Protein AF-A0A5C4LXC5-F1 (afdb_monomer_lite)

Organism: NCBI:txid2547244

Secondary structure (DSSP, 8-state):
---THHHHHHHHHHHHHHHHHHHHHHHHS---TT--HHHHHHHHHHHHHHHHHHHHHHHHHHT-HHHHHHHHHT-HHHHHHHHHHHHHHHHHHHHHHHHHHHHHHHSPP----------

pLDDT: mean 74.6, std 15.97, range [35.88, 94.81]

Structure (mmCIF, N/CA/C/O backbone):
data_AF-A0A5C4LXC5-F1
#
_entry.id   AF-A0A5C4LXC5-F1
#
loop_
_atom_site.group_PDB
_atom_site.id
_atom_site.type_symbol
_atom_site.label_atom_id
_atom_site.label_alt_id
_atom_site.label_comp_id
_atom_site.label_asym_id
_atom_site.label_entity_id
_atom_site.label_seq_id
_atom_site.pdbx_PDB_ins_code
_atom_site.Cartn_x
_atom_site.Cartn_y
_atom_site.Cartn_z
_atom_site.occupancy
_atom_site.B_iso_or_equiv
_atom_site.auth_seq_id
_atom_site.auth_comp_id
_atom_site.auth_asym_id
_atom_site.auth_atom_id
_atom_site.pdbx_PDB_model_num
ATOM 1 N N . MET A 1 1 ? -3.218 3.873 42.875 1.00 35.88 1 MET A N 1
ATOM 2 C CA . MET A 1 1 ? -3.131 2.542 42.238 1.00 35.88 1 MET A CA 1
ATOM 3 C C . MET A 1 1 ? -3.045 2.750 40.735 1.00 35.88 1 MET A C 1
ATOM 5 O O . MET A 1 1 ? -4.034 3.105 40.114 1.00 35.88 1 MET A O 1
ATOM 9 N N . THR A 1 2 ? -1.842 2.667 40.176 1.00 41.97 2 THR A N 1
ATOM 10 C CA . THR A 1 2 ? -1.552 2.876 38.751 1.00 41.97 2 THR A CA 1
ATOM 11 C C . THR A 1 2 ? -1.634 1.536 38.021 1.00 41.97 2 THR A C 1
ATOM 13 O O . THR A 1 2 ? -0.915 0.600 38.358 1.00 41.97 2 THR A O 1
ATOM 16 N N . HIS A 1 3 ? -2.543 1.422 37.049 1.00 40.62 3 HIS A N 1
ATOM 17 C CA . HIS A 1 3 ? -2.730 0.214 36.241 1.00 40.62 3 HIS A CA 1
ATOM 18 C C . HIS A 1 3 ? -1.500 -0.043 35.339 1.00 40.62 3 HIS A C 1
ATOM 20 O O . HIS A 1 3 ? -1.243 0.763 34.442 1.00 40.62 3 HIS A O 1
ATOM 26 N N . PRO A 1 4 ? -0.769 -1.167 35.491 1.00 43.22 4 PRO A N 1
ATOM 27 C CA . PRO A 1 4 ? 0.431 -1.453 34.695 1.00 43.22 4 PRO A CA 1
ATOM 28 C C . PRO A 1 4 ? 0.138 -1.901 33.248 1.00 43.22 4 PRO A C 1
ATOM 30 O O . PRO A 1 4 ? 1.049 -1.984 32.430 1.00 43.22 4 PRO A O 1
ATOM 33 N N . GLY A 1 5 ? -1.125 -2.171 32.894 1.00 42.28 5 GLY A N 1
ATOM 34 C CA . GLY A 1 5 ? -1.499 -2.721 31.581 1.00 42.28 5 GLY A CA 1
ATOM 35 C C . GLY A 1 5 ? -1.529 -1.716 30.421 1.00 42.28 5 GLY A C 1
ATOM 36 O O . GLY A 1 5 ? -1.398 -2.115 29.266 1.00 42.28 5 GLY A O 1
ATOM 37 N N . LEU A 1 6 ? -1.665 -0.412 30.696 1.00 45.62 6 LEU A N 1
ATOM 38 C CA . LEU A 1 6 ? -1.788 0.617 29.648 1.00 45.62 6 LEU A CA 1
ATOM 39 C C . LEU A 1 6 ? -0.437 1.070 29.074 1.00 45.62 6 LEU A C 1
ATOM 41 O O . LEU A 1 6 ? -0.373 1.522 27.933 1.00 45.62 6 LEU A O 1
ATOM 45 N N . GLN A 1 7 ? 0.656 0.907 29.824 1.00 41.28 7 GLN A N 1
ATOM 46 C CA . GLN A 1 7 ? 1.985 1.326 29.367 1.00 41.28 7 GLN A CA 1
ATOM 47 C C . GLN A 1 7 ? 2.559 0.388 28.295 1.00 41.28 7 GLN A C 1
ATOM 49 O O . GLN A 1 7 ? 3.283 0.838 27.412 1.00 41.28 7 GLN A O 1
ATOM 54 N N . SER A 1 8 ? 2.184 -0.895 28.309 1.00 44.00 8 SER A N 1
ATOM 55 C CA . SER A 1 8 ? 2.705 -1.896 27.368 1.00 44.00 8 SER A CA 1
ATOM 56 C C . SER A 1 8 ? 2.127 -1.756 25.947 1.00 44.00 8 SER A C 1
ATOM 58 O O . SER A 1 8 ? 2.829 -2.009 24.972 1.00 44.00 8 SER A O 1
ATOM 60 N N . ARG A 1 9 ? 0.884 -1.268 25.800 1.00 46.19 9 ARG A N 1
ATOM 61 C CA . ARG A 1 9 ? 0.217 -1.058 24.494 1.00 46.19 9 ARG A CA 1
ATOM 62 C C . ARG A 1 9 ? 0.592 0.249 23.788 1.00 46.19 9 ARG A C 1
ATOM 64 O O . ARG A 1 9 ? 0.431 0.345 22.575 1.00 46.19 9 ARG A O 1
ATOM 71 N N . ALA A 1 10 ? 1.091 1.246 24.519 1.00 50.16 10 ALA A N 1
ATOM 72 C CA . ALA A 1 10 ? 1.472 2.543 23.953 1.00 50.16 10 ALA A CA 1
ATOM 73 C C . ALA A 1 10 ? 2.816 2.500 23.200 1.00 50.16 10 ALA A C 1
ATOM 75 O O . ALA A 1 10 ? 3.043 3.292 22.285 1.00 50.16 10 ALA A O 1
ATOM 76 N N . VAL A 1 11 ? 3.706 1.573 23.568 1.00 52.53 11 VAL A N 1
ATOM 77 C CA . VAL A 1 11 ? 5.052 1.449 22.984 1.00 52.53 11 VAL A CA 1
ATOM 78 C C . VAL A 1 11 ? 5.020 0.960 21.525 1.00 52.53 11 VAL A C 1
ATOM 80 O O . VAL A 1 11 ? 5.691 1.580 20.699 1.00 52.53 11 VAL A O 1
ATOM 83 N N . PRO A 1 12 ? 4.227 -0.068 21.148 1.00 55.50 12 PRO A N 1
ATOM 84 C CA . PRO A 1 12 ? 4.130 -0.516 19.758 1.00 55.50 12 PRO A CA 1
ATOM 85 C C . PRO A 1 12 ? 3.555 0.552 18.824 1.00 55.50 12 PRO A C 1
ATOM 87 O O . PRO A 1 12 ? 4.130 0.808 17.772 1.00 55.50 12 PRO A O 1
ATOM 90 N N . ALA A 1 13 ? 2.471 1.224 19.230 1.00 54.03 13 ALA A N 1
ATOM 91 C CA . ALA A 1 13 ? 1.828 2.258 18.419 1.00 54.03 13 ALA A CA 1
ATOM 92 C C . ALA A 1 13 ? 2.743 3.476 18.203 1.00 54.03 13 ALA A C 1
ATOM 94 O O . ALA A 1 13 ? 2.879 3.949 17.078 1.00 54.03 13 ALA A O 1
ATOM 95 N N . ARG A 1 14 ? 3.447 3.936 19.251 1.00 60.53 14 ARG A N 1
ATOM 96 C CA . ARG A 1 14 ? 4.458 5.001 19.120 1.00 60.53 14 ARG A CA 1
ATOM 97 C C . ARG A 1 14 ? 5.589 4.607 18.181 1.00 60.53 14 ARG A C 1
ATOM 99 O O . ARG A 1 14 ? 5.997 5.416 17.361 1.00 60.53 14 ARG A O 1
ATOM 106 N N . ARG A 1 15 ? 6.064 3.363 18.268 1.00 61.97 15 ARG A N 1
ATOM 107 C CA . ARG A 1 15 ? 7.130 2.857 17.402 1.00 61.97 15 ARG A CA 1
ATOM 108 C C . ARG A 1 15 ? 6.697 2.791 15.935 1.00 61.97 15 ARG A C 1
ATOM 110 O O . ARG A 1 15 ? 7.492 3.148 15.080 1.00 61.97 15 ARG A O 1
ATOM 117 N N . ILE A 1 16 ? 5.452 2.401 15.647 1.00 66.00 16 ILE A N 1
ATOM 118 C CA . ILE A 1 16 ? 4.899 2.404 14.280 1.00 66.00 16 ILE A CA 1
ATOM 119 C C . ILE A 1 16 ? 4.819 3.829 13.726 1.00 66.00 16 ILE A C 1
ATOM 121 O O . ILE A 1 16 ? 5.265 4.058 12.610 1.00 66.00 16 ILE A O 1
ATOM 125 N N . ILE A 1 17 ? 4.322 4.791 14.511 1.00 68.19 17 ILE A N 1
ATOM 126 C CA . ILE A 1 17 ? 4.244 6.203 14.096 1.00 68.19 17 ILE A CA 1
ATOM 127 C C . ILE A 1 17 ? 5.643 6.769 13.816 1.00 68.19 17 ILE A C 1
ATOM 129 O O . ILE A 1 17 ? 5.842 7.435 12.807 1.00 68.19 17 ILE A O 1
ATOM 133 N N . THR A 1 18 ? 6.626 6.471 14.672 1.00 68.00 18 THR A N 1
ATOM 134 C CA . THR A 1 18 ? 8.018 6.890 14.455 1.00 68.00 18 THR A CA 1
ATOM 135 C C . THR A 1 18 ? 8.612 6.274 13.191 1.00 68.00 18 THR A C 1
ATOM 137 O O . THR A 1 18 ? 9.209 6.996 12.405 1.00 68.00 18 THR A O 1
ATOM 140 N N . LEU A 1 19 ? 8.424 4.971 12.968 1.00 64.81 19 LEU A N 1
ATOM 141 C CA . LEU A 1 19 ? 8.941 4.290 11.778 1.00 64.81 19 LEU A CA 1
ATOM 142 C C . LEU A 1 19 ? 8.258 4.777 10.493 1.00 64.81 19 LEU A C 1
ATOM 144 O O . LEU A 1 19 ? 8.918 4.909 9.471 1.00 64.81 19 LEU A O 1
ATOM 148 N N . ALA A 1 20 ? 6.957 5.077 10.545 1.00 70.12 20 ALA A N 1
ATOM 149 C CA . ALA A 1 20 ? 6.229 5.662 9.422 1.00 70.12 20 ALA A CA 1
ATOM 150 C C . ALA A 1 20 ? 6.727 7.080 9.098 1.00 70.12 20 ALA A C 1
ATOM 152 O O . ALA A 1 20 ? 6.894 7.408 7.928 1.00 70.12 20 ALA A O 1
ATOM 153 N N . GLY A 1 21 ? 7.010 7.892 10.124 1.00 67.00 21 GLY A N 1
ATOM 154 C CA . GLY A 1 21 ? 7.631 9.209 9.954 1.00 67.00 21 GLY A CA 1
ATOM 155 C C . GLY A 1 21 ? 9.021 9.113 9.327 1.00 67.00 21 GLY A C 1
ATOM 156 O O . GLY A 1 21 ? 9.271 9.748 8.314 1.00 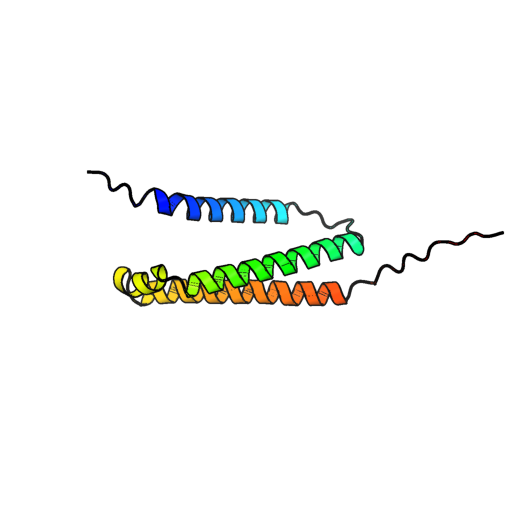67.00 21 GLY A O 1
ATOM 157 N N . GLN A 1 22 ? 9.879 8.236 9.855 1.00 68.19 22 GLN A N 1
ATOM 158 C CA . GLN A 1 22 ? 11.225 8.001 9.318 1.00 68.19 22 GLN A CA 1
ATOM 159 C C . GLN A 1 22 ? 11.199 7.524 7.865 1.00 68.19 22 GLN A C 1
ATOM 161 O O . GLN A 1 22 ? 11.957 8.025 7.047 1.00 68.19 22 GLN A O 1
ATOM 166 N N . LEU A 1 23 ? 10.289 6.607 7.527 1.00 68.62 23 LEU A N 1
ATOM 167 C CA . LEU A 1 23 ? 10.105 6.162 6.149 1.00 68.62 23 LEU A CA 1
ATOM 168 C C . LEU A 1 23 ? 9.657 7.313 5.238 1.00 68.62 23 LEU A C 1
ATOM 170 O O . LEU A 1 23 ? 10.117 7.407 4.107 1.00 68.62 23 LEU A O 1
ATOM 174 N N . SER A 1 24 ? 8.767 8.187 5.713 1.00 69.88 24 SER A N 1
ATOM 175 C CA . SER A 1 24 ? 8.324 9.360 4.953 1.00 69.88 24 SER A CA 1
ATOM 176 C C . SER A 1 24 ? 9.462 10.349 4.708 1.00 69.88 24 SER A C 1
ATOM 178 O O . SER A 1 24 ? 9.563 10.883 3.605 1.00 69.88 24 SER A O 1
ATOM 180 N N . ASP A 1 25 ? 10.306 10.586 5.713 1.00 71.12 25 ASP A N 1
ATOM 181 C CA . ASP A 1 25 ? 11.474 11.463 5.603 1.00 71.12 25 ASP A CA 1
ATOM 182 C C . ASP A 1 25 ? 12.494 10.868 4.616 1.00 71.12 25 ASP A C 1
ATOM 184 O O . ASP A 1 25 ? 12.890 11.530 3.661 1.00 71.12 25 ASP A O 1
ATOM 188 N N . GLU A 1 26 ? 12.821 9.578 4.756 1.00 70.19 26 GLU A N 1
ATOM 189 C CA . GLU A 1 26 ? 13.725 8.859 3.845 1.00 70.19 26 GLU A CA 1
ATOM 190 C C . GLU A 1 26 ? 13.217 8.839 2.394 1.00 70.19 26 GLU A C 1
ATOM 192 O O . GLU A 1 26 ? 14.007 8.979 1.462 1.00 70.19 26 GLU A O 1
ATOM 197 N N . LEU A 1 27 ? 11.904 8.690 2.181 1.00 67.75 27 LEU A N 1
ATOM 198 C CA . LEU A 1 27 ? 11.295 8.766 0.850 1.00 67.75 27 LEU A CA 1
ATOM 199 C C . LEU A 1 27 ? 11.291 10.191 0.283 1.00 67.75 27 LEU A C 1
ATOM 201 O O . LEU A 1 27 ? 11.341 10.350 -0.935 1.00 67.75 27 LEU A O 1
ATOM 205 N N . SER A 1 28 ? 11.220 11.214 1.138 1.00 66.50 28 SER A N 1
ATOM 206 C CA . SER A 1 28 ? 11.247 12.623 0.717 1.00 66.50 28 SER A CA 1
ATOM 207 C C . SER A 1 28 ? 12.648 13.068 0.297 1.00 66.50 28 SER A C 1
ATOM 209 O O . SER A 1 28 ? 12.778 13.884 -0.613 1.00 66.50 28 SER A O 1
ATOM 211 N N . ASP A 1 29 ? 13.678 12.484 0.910 1.00 67.88 29 ASP A N 1
ATOM 212 C CA . ASP A 1 29 ? 15.091 12.712 0.587 1.00 67.88 29 ASP A CA 1
ATOM 213 C C . ASP A 1 29 ? 15.607 11.795 -0.542 1.00 67.88 29 ASP A C 1
ATOM 215 O O . ASP A 1 29 ? 16.779 11.864 -0.923 1.00 67.88 29 ASP A O 1
ATOM 219 N N . PHE A 1 30 ? 14.755 10.920 -1.089 1.00 65.44 30 PHE A N 1
ATOM 220 C CA . PHE A 1 30 ? 15.149 9.953 -2.109 1.00 65.44 30 PHE A CA 1
ATOM 221 C C . PHE A 1 30 ? 15.366 10.630 -3.472 1.00 65.44 30 PHE A C 1
ATOM 223 O O . PHE A 1 30 ? 14.434 10.831 -4.255 1.00 65.44 30 PHE A O 1
ATOM 230 N N . ASP A 1 31 ? 16.621 10.975 -3.767 1.00 63.56 31 ASP A N 1
ATOM 231 C CA . ASP A 1 31 ? 17.006 11.563 -5.048 1.00 63.56 31 ASP A CA 1
ATOM 232 C C . ASP A 1 31 ? 17.066 10.493 -6.152 1.00 63.56 31 ASP A C 1
ATOM 234 O O . ASP A 1 31 ? 17.820 9.521 -6.089 1.00 63.56 31 ASP A O 1
ATOM 238 N N . THR A 1 32 ? 16.233 10.661 -7.178 1.00 63.59 32 THR A N 1
ATOM 239 C CA . THR A 1 32 ? 16.044 9.681 -8.264 1.00 63.59 32 THR A CA 1
ATOM 240 C C . THR A 1 32 ? 16.936 9.937 -9.477 1.00 63.59 32 THR A C 1
ATOM 242 O O . THR A 1 32 ? 16.853 9.187 -10.451 1.00 63.59 32 THR A O 1
ATOM 245 N N . HIS A 1 33 ? 17.784 10.972 -9.441 1.00 59.72 33 HIS A N 1
ATOM 246 C CA . HIS A 1 33 ? 18.432 11.513 -10.639 1.00 59.72 33 HIS A CA 1
ATOM 247 C C . HIS A 1 33 ? 19.384 10.560 -11.379 1.00 59.72 33 HIS A C 1
ATOM 249 O O . HIS A 1 33 ? 19.713 10.849 -12.527 1.00 59.72 33 HIS A O 1
ATOM 255 N N . GLU A 1 34 ? 19.778 9.413 -10.814 1.00 64.25 34 GLU A N 1
ATOM 256 C CA . GLU A 1 34 ? 20.736 8.504 -11.468 1.00 64.25 34 GLU A CA 1
ATOM 257 C C . GLU A 1 34 ? 20.464 7.001 -11.260 1.00 64.25 34 GLU A C 1
ATOM 259 O O . GLU A 1 34 ? 21.390 6.197 -11.333 1.00 64.25 34 GLU A O 1
ATOM 264 N N . LEU A 1 35 ? 19.219 6.565 -11.030 1.00 73.25 35 LEU A N 1
ATOM 265 C CA . LEU A 1 35 ? 18.959 5.120 -10.913 1.00 73.25 35 LEU A CA 1
ATOM 266 C C . LEU A 1 35 ? 19.086 4.415 -12.270 1.00 73.25 35 LEU A C 1
ATOM 268 O O . LEU A 1 35 ? 18.312 4.670 -13.199 1.00 73.25 35 LEU A O 1
ATOM 272 N N . CYS A 1 36 ? 20.013 3.463 -12.379 1.00 80.25 36 CYS A N 1
ATOM 273 C CA . CYS A 1 36 ? 20.065 2.573 -13.535 1.00 80.25 36 CYS A CA 1
ATOM 274 C C . CYS A 1 36 ? 18.898 1.565 -13.514 1.00 80.25 36 CYS A C 1
ATOM 276 O O . CYS A 1 36 ? 18.228 1.362 -12.497 1.00 80.25 36 CYS A O 1
ATOM 278 N N . ALA A 1 37 ? 18.649 0.885 -14.639 1.00 79.12 37 ALA A N 1
ATOM 279 C CA . ALA A 1 37 ? 17.524 -0.047 -14.771 1.00 79.12 37 ALA A CA 1
ATOM 280 C C . ALA A 1 37 ? 17.538 -1.175 -13.717 1.00 79.12 37 ALA A C 1
ATOM 282 O O . ALA A 1 37 ? 16.480 -1.573 -13.221 1.00 79.12 37 ALA A O 1
ATOM 283 N N . ALA A 1 38 ? 18.721 -1.670 -13.339 1.00 80.38 38 ALA A N 1
ATOM 284 C CA . ALA A 1 38 ? 18.875 -2.689 -12.304 1.00 80.38 38 ALA A CA 1
ATOM 285 C C . ALA A 1 38 ? 18.524 -2.166 -10.899 1.00 80.38 38 ALA A C 1
ATOM 287 O O . ALA A 1 38 ? 17.842 -2.858 -10.139 1.00 80.38 38 ALA A O 1
ATOM 288 N N . GLU A 1 39 ? 18.939 -0.945 -10.562 1.00 82.19 39 GLU A N 1
ATOM 289 C CA . GLU A 1 39 ? 18.641 -0.311 -9.271 1.00 82.19 39 GLU A CA 1
ATOM 290 C C . GLU A 1 39 ? 17.160 0.041 -9.162 1.00 82.19 39 GLU A C 1
ATOM 292 O O . GLU A 1 39 ? 16.520 -0.279 -8.160 1.00 82.19 39 GLU A O 1
ATOM 297 N N . LEU A 1 40 ? 16.580 0.592 -10.232 1.00 84.81 40 LEU A N 1
ATOM 298 C CA . LEU A 1 40 ? 15.155 0.889 -10.302 1.00 84.81 40 LEU A CA 1
ATOM 299 C C . LEU A 1 40 ? 14.307 -0.385 -10.171 1.00 84.81 40 LEU A C 1
ATOM 301 O O . LEU A 1 40 ? 13.311 -0.395 -9.452 1.00 84.81 40 LEU A O 1
ATOM 305 N N . ARG A 1 41 ? 14.726 -1.504 -10.778 1.00 84.06 41 ARG A N 1
ATOM 306 C CA . ARG A 1 41 ? 14.095 -2.814 -10.532 1.00 84.06 41 ARG A CA 1
ATOM 307 C C . ARG A 1 41 ? 14.209 -3.264 -9.087 1.00 84.06 41 ARG A C 1
ATOM 309 O O . ARG A 1 41 ? 13.241 -3.794 -8.544 1.00 84.06 41 ARG A O 1
ATOM 316 N N . GLY A 1 42 ? 15.391 -3.115 -8.491 1.00 84.25 42 GLY A N 1
ATOM 317 C CA . GLY A 1 42 ? 15.626 -3.443 -7.088 1.00 84.25 42 GLY A CA 1
ATOM 318 C C . GLY A 1 42 ? 14.660 -2.683 -6.183 1.00 84.25 42 GLY A C 1
ATOM 319 O O . GLY A 1 42 ? 13.986 -3.297 -5.354 1.00 84.25 42 GLY A O 1
ATOM 320 N N . LEU A 1 43 ? 14.517 -1.379 -6.424 1.00 87.38 43 LEU A N 1
ATOM 321 C CA . LEU A 1 43 ? 13.590 -0.502 -5.718 1.00 87.38 43 LEU A CA 1
ATOM 322 C C . LEU A 1 43 ? 12.133 -0.937 -5.906 1.00 87.38 43 LEU A C 1
ATOM 324 O O . LEU A 1 43 ? 11.448 -1.191 -4.919 1.00 87.38 43 LEU A O 1
ATOM 328 N N . LEU A 1 44 ? 11.665 -1.103 -7.148 1.00 88.19 44 LEU A N 1
ATOM 329 C CA . LEU A 1 44 ? 10.282 -1.508 -7.439 1.00 88.19 44 LEU A CA 1
ATOM 330 C C . LEU A 1 44 ? 9.944 -2.880 -6.843 1.00 88.19 44 LEU A C 1
ATOM 332 O O . LEU A 1 44 ? 8.843 -3.093 -6.331 1.00 88.19 44 LEU A O 1
ATOM 336 N N . ARG A 1 45 ? 10.899 -3.816 -6.840 1.00 88.94 45 ARG A N 1
ATOM 337 C CA . ARG A 1 45 ? 10.740 -5.116 -6.178 1.00 88.94 45 ARG A CA 1
ATOM 338 C C . ARG A 1 45 ? 10.670 -4.969 -4.658 1.00 88.94 45 ARG A C 1
ATOM 340 O O . ARG A 1 45 ? 9.846 -5.633 -4.030 1.00 88.94 45 ARG A O 1
ATOM 347 N N . GLY A 1 46 ? 11.495 -4.101 -4.077 1.00 88.44 46 GLY A N 1
ATOM 348 C CA . GLY A 1 46 ? 11.428 -3.737 -2.662 1.00 88.44 46 GLY A CA 1
ATOM 349 C C . GLY A 1 46 ? 10.064 -3.154 -2.294 1.00 88.44 46 GLY A C 1
ATOM 350 O O . GLY A 1 46 ? 9.416 -3.652 -1.379 1.00 88.44 46 GLY A O 1
ATOM 351 N N . MET A 1 47 ? 9.575 -2.185 -3.072 1.00 89.50 47 MET A N 1
ATOM 352 C CA . MET A 1 47 ? 8.250 -1.579 -2.907 1.00 89.50 47 MET A CA 1
ATOM 353 C C . MET A 1 47 ? 7.130 -2.616 -3.006 1.00 89.50 47 MET A C 1
ATOM 355 O O . MET A 1 47 ? 6.252 -2.639 -2.150 1.00 89.50 47 MET A O 1
ATOM 359 N N . THR A 1 48 ? 7.197 -3.529 -3.980 1.00 90.12 48 THR A N 1
ATOM 360 C CA . THR A 1 48 ? 6.251 -4.651 -4.117 1.00 90.12 48 THR A CA 1
ATOM 361 C C . THR A 1 48 ? 6.230 -5.518 -2.853 1.00 90.12 48 THR A C 1
ATOM 363 O O . THR A 1 48 ? 5.164 -5.870 -2.343 1.00 90.12 48 THR A O 1
ATOM 366 N N . GLY A 1 49 ? 7.408 -5.850 -2.315 1.00 88.00 49 GLY A N 1
ATOM 367 C CA . GLY A 1 49 ? 7.549 -6.633 -1.088 1.00 88.00 49 GLY A CA 1
ATOM 368 C C . GLY A 1 49 ? 6.989 -5.916 0.142 1.00 88.00 49 GLY A C 1
ATOM 369 O O . GLY A 1 49 ? 6.232 -6.520 0.906 1.00 88.00 49 GLY A O 1
ATOM 370 N N . THR A 1 50 ? 7.310 -4.631 0.305 1.00 89.94 50 THR A N 1
ATOM 371 C CA . THR A 1 50 ? 6.811 -3.782 1.396 1.00 89.94 50 THR A CA 1
ATOM 372 C C . THR A 1 50 ? 5.299 -3.626 1.327 1.00 89.94 50 THR A C 1
ATOM 374 O O . THR A 1 50 ? 4.623 -3.868 2.323 1.00 89.94 50 THR A O 1
ATOM 377 N N . ALA A 1 51 ? 4.757 -3.314 0.151 1.00 90.62 51 ALA A N 1
ATOM 378 C CA . ALA A 1 51 ? 3.323 -3.216 -0.087 1.00 90.62 51 ALA A CA 1
ATOM 379 C C . ALA A 1 51 ? 2.607 -4.532 0.258 1.00 90.62 51 ALA A C 1
ATOM 381 O O . ALA A 1 51 ? 1.664 -4.542 1.041 1.00 90.62 51 ALA A O 1
ATOM 382 N N . SER A 1 52 ? 3.142 -5.671 -0.195 1.00 89.06 52 SER A N 1
ATOM 383 C CA . SER A 1 52 ? 2.597 -6.999 0.128 1.00 89.06 52 SER A CA 1
ATOM 384 C C . SER A 1 52 ? 2.649 -7.335 1.623 1.00 89.06 52 SER A C 1
ATOM 386 O O . SER A 1 52 ? 1.816 -8.089 2.132 1.00 89.06 52 SER A O 1
ATOM 388 N N . ALA A 1 53 ? 3.680 -6.878 2.336 1.00 89.88 53 ALA A N 1
ATOM 389 C CA . ALA A 1 53 ? 3.782 -7.054 3.782 1.00 89.88 53 ALA A CA 1
ATOM 390 C C . ALA A 1 53 ? 2.778 -6.156 4.514 1.00 89.88 53 ALA A C 1
ATOM 392 O O . ALA A 1 53 ? 2.122 -6.616 5.447 1.00 89.88 53 ALA A O 1
ATOM 393 N N . LEU A 1 54 ? 2.621 -4.914 4.056 1.00 89.62 54 LEU A N 1
ATOM 394 C CA . LEU A 1 54 ? 1.678 -3.952 4.606 1.00 89.62 54 LEU A CA 1
ATOM 395 C C . LEU A 1 54 ? 0.231 -4.432 4.449 1.00 89.62 54 LEU A C 1
ATOM 397 O O . LEU A 1 54 ? -0.484 -4.461 5.446 1.00 89.62 54 LEU A O 1
ATOM 401 N N . THR A 1 55 ? -0.171 -4.912 3.266 1.00 89.31 55 THR A N 1
ATOM 402 C CA . THR A 1 55 ? -1.505 -5.497 3.043 1.00 89.31 55 THR A CA 1
ATOM 403 C C . THR A 1 55 ? -1.784 -6.633 4.030 1.00 89.31 55 THR A C 1
ATOM 405 O O . THR A 1 55 ? -2.802 -6.616 4.715 1.00 89.31 55 THR A O 1
ATOM 408 N N . ARG A 1 56 ? -0.831 -7.560 4.220 1.00 88.56 56 ARG A N 1
ATOM 409 C CA . ARG A 1 56 ? -0.963 -8.660 5.197 1.00 88.56 56 ARG A CA 1
ATOM 410 C C . ARG A 1 56 ? -1.103 -8.176 6.639 1.00 88.56 56 ARG A C 1
ATOM 412 O O . ARG A 1 56 ? -1.890 -8.741 7.393 1.00 88.56 56 ARG A O 1
ATOM 419 N N . ILE A 1 57 ? -0.333 -7.165 7.042 1.00 90.75 57 ILE A N 1
ATOM 420 C CA . ILE A 1 57 ? -0.431 -6.584 8.388 1.00 90.75 57 ILE A CA 1
ATOM 421 C C . ILE A 1 57 ? -1.807 -5.943 8.580 1.00 90.75 57 ILE A C 1
ATOM 423 O O . ILE A 1 57 ? -2.437 -6.153 9.613 1.00 90.75 57 ILE A O 1
ATOM 427 N N . LEU A 1 58 ? -2.287 -5.190 7.591 1.00 88.94 58 LEU A N 1
ATOM 428 C CA . LEU A 1 58 ? -3.592 -4.537 7.639 1.00 88.94 58 LEU A CA 1
ATOM 429 C C . LEU A 1 58 ? -4.727 -5.566 7.692 1.00 88.94 58 LEU A C 1
ATOM 431 O O . LEU A 1 58 ? -5.636 -5.411 8.504 1.00 88.94 58 LEU A O 1
ATOM 435 N N . ASP A 1 59 ? -4.633 -6.660 6.938 1.00 87.94 59 ASP A N 1
ATOM 436 C CA . ASP A 1 59 ? -5.576 -7.780 7.019 1.00 87.94 59 ASP A CA 1
ATOM 437 C C . ASP A 1 59 ? -5.607 -8.417 8.411 1.00 87.94 59 ASP A C 1
ATOM 439 O O . ASP A 1 59 ? -6.673 -8.545 9.013 1.00 87.94 59 ASP A O 1
ATOM 443 N N . GLN A 1 60 ? -4.439 -8.723 8.980 1.00 88.94 60 GLN A N 1
ATOM 444 C CA . GLN A 1 60 ? -4.341 -9.260 10.341 1.00 88.94 60 GLN A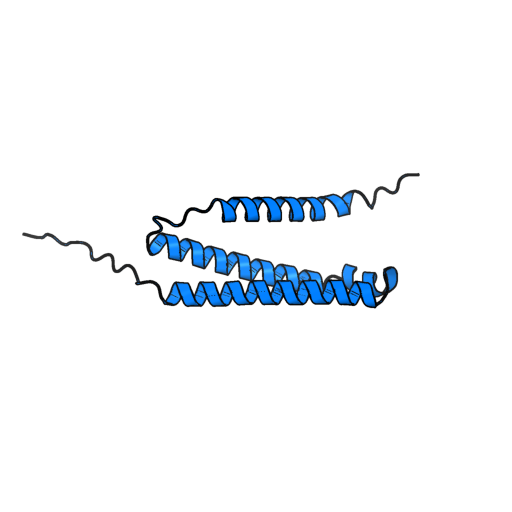 CA 1
ATOM 445 C C . GLN A 1 60 ? -4.886 -8.293 11.394 1.00 88.94 60 GLN A C 1
ATOM 447 O O . GLN A 1 60 ? -5.466 -8.723 12.393 1.00 88.94 60 GLN A O 1
ATOM 452 N N . LEU A 1 61 ? -4.705 -6.984 11.196 1.00 86.19 61 LEU A N 1
ATOM 453 C CA . LEU A 1 61 ? -5.297 -5.977 12.067 1.00 86.19 61 LEU A CA 1
ATOM 454 C C . LEU A 1 61 ? -6.821 -6.031 11.974 1.00 86.19 61 LEU A C 1
ATOM 456 O O . LEU A 1 61 ? -7.460 -6.100 13.016 1.00 86.19 61 LEU A O 1
ATOM 460 N N . ARG A 1 62 ? -7.418 -6.103 10.780 1.00 84.25 62 ARG A N 1
ATOM 461 C CA . ARG A 1 62 ? -8.883 -6.224 10.635 1.00 84.25 62 ARG A CA 1
ATOM 462 C C . ARG A 1 62 ? -9.451 -7.461 11.333 1.00 84.25 62 ARG A C 1
ATOM 464 O O . ARG A 1 62 ? -10.530 -7.386 11.914 1.00 84.25 62 ARG A O 1
ATOM 471 N N . GLU A 1 63 ? -8.716 -8.568 11.315 1.00 84.19 63 GLU A N 1
ATOM 472 C CA . GLU A 1 63 ? -9.089 -9.823 11.982 1.00 84.19 63 GLU A CA 1
ATOM 473 C C . GLU A 1 63 ? -8.758 -9.843 13.485 1.00 84.19 63 GLU A C 1
ATOM 475 O O . GLU A 1 63 ? -9.091 -10.790 14.202 1.00 84.19 63 GLU A O 1
ATOM 480 N N . CYS A 1 64 ? -8.100 -8.805 14.003 1.00 84.62 64 CYS A N 1
ATOM 481 C CA . CYS A 1 64 ? -7.661 -8.768 15.386 1.00 84.62 64 CYS A CA 1
ATOM 482 C C . CYS A 1 64 ? -8.858 -8.736 16.345 1.00 84.62 64 CYS A C 1
ATOM 484 O O . CYS A 1 64 ? -9.665 -7.806 16.335 1.00 84.62 64 CYS A O 1
ATOM 486 N N . ALA A 1 65 ? -8.894 -9.679 17.291 1.00 74.69 65 ALA A N 1
ATOM 487 C CA . ALA A 1 65 ? -9.925 -9.750 18.332 1.00 74.69 65 ALA A CA 1
ATOM 488 C C . ALA A 1 65 ? -10.044 -8.467 19.183 1.00 74.69 65 ALA A C 1
ATOM 490 O O . ALA A 1 65 ? -11.081 -8.211 19.795 1.00 74.69 65 ALA A O 1
ATOM 491 N N . MET A 1 66 ? -8.994 -7.636 19.226 1.00 77.12 66 MET A N 1
ATOM 492 C CA . MET A 1 66 ? -9.052 -6.320 19.865 1.00 77.12 66 MET A CA 1
ATOM 493 C C . MET A 1 66 ? -10.050 -5.390 19.167 1.00 77.12 66 MET A C 1
ATOM 495 O O . MET A 1 66 ? -10.746 -4.645 19.850 1.00 77.12 66 MET A O 1
ATOM 499 N N . LEU A 1 67 ? -10.143 -5.445 17.838 1.00 72.31 67 LEU A N 1
ATOM 500 C CA . LEU A 1 67 ? -11.063 -4.619 17.063 1.00 72.31 67 LEU A CA 1
ATOM 501 C C . LEU A 1 67 ? -12.511 -5.087 17.224 1.00 72.31 67 LEU A C 1
ATOM 503 O O . LEU A 1 67 ? -13.384 -4.252 17.433 1.00 72.31 67 LEU A O 1
ATOM 507 N N . SER A 1 68 ? -12.757 -6.398 17.286 1.00 71.12 68 SER A N 1
ATOM 508 C CA . SER A 1 68 ? -14.076 -6.955 17.645 1.00 71.12 68 SER A CA 1
ATOM 509 C C . SER A 1 68 ? -14.537 -6.531 19.046 1.00 71.12 68 SER A C 1
ATOM 511 O O . SER A 1 68 ? -15.724 -6.370 19.321 1.00 71.12 68 SER A O 1
ATOM 513 N N . ARG A 1 69 ? -13.587 -6.321 19.962 1.00 71.62 69 ARG A N 1
ATOM 514 C CA . ARG A 1 69 ? -13.862 -5.827 21.315 1.00 71.62 69 ARG A CA 1
ATOM 515 C C . ARG A 1 69 ? -14.127 -4.316 21.342 1.00 71.62 69 ARG A C 1
ATOM 517 O O . ARG A 1 69 ? -14.935 -3.851 22.137 1.00 71.62 69 ARG A O 1
ATOM 524 N N . LEU A 1 70 ? -13.498 -3.571 20.434 1.00 71.56 70 LEU A N 1
ATOM 525 C CA . LEU A 1 70 ? -13.662 -2.124 20.263 1.00 71.56 70 LEU A CA 1
ATOM 526 C C . LEU A 1 70 ? -15.088 -1.741 19.839 1.00 71.56 70 LEU A C 1
ATOM 528 O O . LEU A 1 70 ? -15.592 -0.713 20.285 1.00 71.56 70 LEU A O 1
ATOM 532 N N . GLU A 1 71 ? -15.756 -2.593 19.054 1.00 70.50 71 GLU A N 1
ATOM 533 C CA . GLU A 1 71 ? -17.182 -2.461 18.709 1.00 70.50 71 GLU A CA 1
ATOM 534 C C . GLU A 1 71 ? -18.069 -2.322 19.959 1.00 70.50 71 GLU A C 1
ATOM 536 O O . GLU A 1 71 ? -18.993 -1.509 19.991 1.00 70.50 71 GLU A O 1
ATOM 541 N N . HIS A 1 72 ? -17.732 -3.062 21.018 1.00 71.31 72 HIS A N 1
ATOM 542 C CA . HIS A 1 72 ? -18.476 -3.086 22.275 1.00 71.31 72 HIS A CA 1
ATOM 543 C C . HIS A 1 72 ? -18.073 -1.952 23.233 1.00 71.31 72 HIS A C 1
ATOM 545 O O . HIS A 1 72 ? -18.885 -1.529 24.053 1.00 71.31 72 HIS A O 1
ATOM 551 N N . GLU A 1 73 ? -16.828 -1.467 23.156 1.00 75.81 73 GLU A N 1
ATOM 552 C CA . GLU A 1 73 ? -16.253 -0.510 24.118 1.00 75.81 73 GLU A CA 1
ATOM 553 C C . GLU A 1 73 ? -16.355 0.960 23.665 1.00 75.81 73 GLU A C 1
ATOM 555 O O . GLU A 1 73 ? -16.526 1.845 24.501 1.00 75.81 73 GLU A O 1
ATOM 560 N N . VAL A 1 74 ? -16.257 1.239 22.361 1.00 69.38 74 VAL A N 1
ATOM 561 C CA . VAL A 1 74 ? -16.168 2.610 21.802 1.00 69.38 74 VAL A CA 1
ATOM 562 C C . VAL A 1 74 ? -17.395 2.971 20.952 1.00 69.38 74 VAL A C 1
ATOM 564 O O . VAL A 1 74 ? -17.558 4.111 20.518 1.00 69.38 74 VAL A O 1
ATOM 567 N N . GLY A 1 75 ? -18.289 2.001 20.755 1.00 74.44 75 GLY A N 1
ATOM 568 C CA . GLY A 1 75 ? -19.504 2.133 19.965 1.00 74.44 75 GLY A CA 1
ATOM 569 C C . GLY A 1 75 ? -19.285 1.918 18.465 1.00 74.44 75 GLY A C 1
ATOM 570 O O . GLY A 1 75 ? -18.190 2.080 17.920 1.00 74.44 75 GLY A O 1
ATOM 571 N N . LEU A 1 76 ? -20.382 1.572 17.789 1.00 80.25 76 LEU A N 1
ATOM 572 C CA . LEU A 1 76 ? -20.412 1.189 16.376 1.00 80.25 76 LEU A CA 1
ATOM 573 C C . LEU A 1 76 ? -19.786 2.227 15.412 1.00 80.25 76 LEU A C 1
ATOM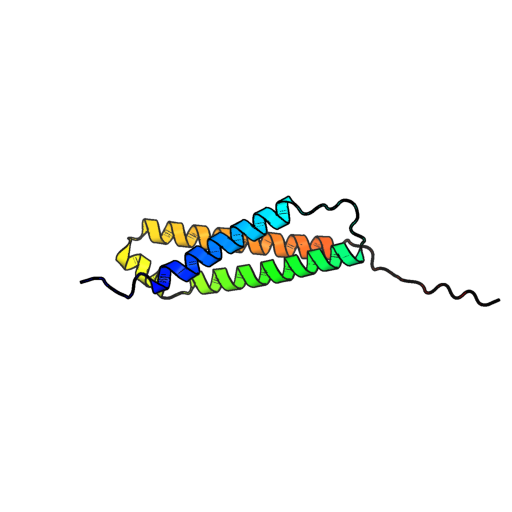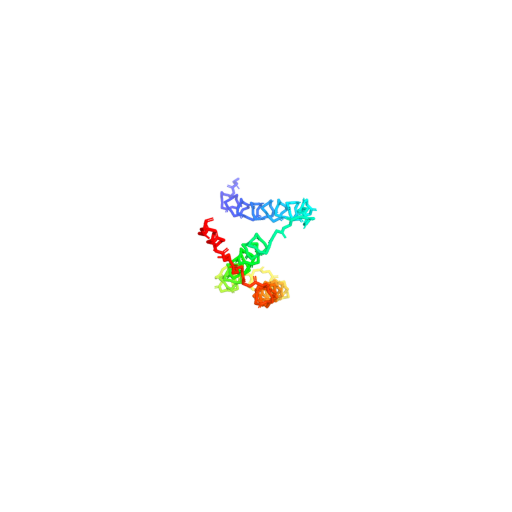 575 O O . LEU A 1 76 ? -19.053 1.804 14.518 1.00 80.25 76 LEU A O 1
ATOM 579 N N . PRO A 1 77 ? -19.994 3.555 15.566 1.00 82.44 77 PRO A N 1
ATOM 580 C CA . PRO A 1 77 ? -19.468 4.534 14.610 1.00 82.44 77 PRO A CA 1
ATOM 581 C C . PRO A 1 77 ? -17.938 4.617 14.607 1.00 82.44 77 PRO A C 1
ATOM 583 O O . PRO A 1 77 ? -17.324 4.597 13.546 1.00 82.44 77 PRO A O 1
ATOM 586 N N . ALA A 1 78 ? -17.311 4.653 15.787 1.00 79.06 78 ALA A N 1
ATOM 587 C CA . ALA A 1 78 ? -15.854 4.717 15.901 1.00 79.06 78 ALA A CA 1
ATOM 588 C C . ALA A 1 78 ? -15.192 3.434 15.373 1.00 79.06 78 ALA A C 1
ATOM 590 O O . ALA A 1 78 ? -14.169 3.492 14.692 1.00 79.06 78 ALA A O 1
ATOM 591 N N . TYR A 1 79 ? -15.808 2.278 15.638 1.00 83.88 79 TYR A N 1
ATOM 592 C CA . TYR A 1 79 ? -15.373 1.002 15.077 1.00 83.88 79 TYR A CA 1
ATOM 593 C C . TYR A 1 79 ? -15.448 0.989 13.540 1.00 83.88 79 TYR A C 1
ATOM 595 O O . TYR A 1 79 ? -14.484 0.593 12.885 1.00 83.88 79 TYR A O 1
ATOM 603 N N . GLN A 1 80 ? -16.551 1.470 12.956 1.00 85.25 80 GLN A N 1
ATOM 604 C CA . GLN A 1 80 ? -16.708 1.571 11.501 1.00 85.25 80 GLN A CA 1
ATOM 605 C C . GLN A 1 80 ? -15.671 2.503 10.870 1.00 85.25 80 GLN A C 1
ATOM 607 O O . GLN A 1 80 ? -15.109 2.147 9.837 1.00 85.25 80 GLN A O 1
ATOM 612 N N . THR A 1 81 ? -15.364 3.642 11.502 1.00 87.50 81 THR A N 1
ATOM 613 C CA . THR A 1 81 ? -14.287 4.532 11.047 1.00 87.50 81 THR A CA 1
ATOM 614 C C . THR A 1 81 ? -12.956 3.791 11.000 1.00 87.50 81 THR A C 1
ATOM 616 O O . THR A 1 81 ? -12.330 3.743 9.949 1.00 87.50 81 THR A O 1
ATOM 619 N N . VAL A 1 82 ? -12.544 3.143 12.094 1.00 86.50 82 VAL A N 1
ATOM 620 C CA . VAL A 1 82 ? -11.263 2.414 12.130 1.00 86.50 82 VAL A CA 1
ATOM 621 C C . VAL A 1 82 ? -11.220 1.305 11.079 1.00 86.50 82 VAL A C 1
ATOM 623 O O . VAL A 1 82 ? -10.197 1.119 10.423 1.00 86.50 82 VAL A O 1
ATOM 626 N N . ARG A 1 83 ? -12.325 0.578 10.879 1.00 86.88 83 ARG A N 1
ATOM 627 C CA . ARG A 1 83 ? -12.390 -0.474 9.860 1.00 86.88 83 ARG A CA 1
ATOM 628 C C . ARG A 1 83 ? -12.269 0.091 8.443 1.00 86.88 83 ARG A C 1
ATOM 630 O O . ARG A 1 83 ? -11.531 -0.474 7.644 1.00 86.88 83 ARG A O 1
ATOM 637 N N . SER A 1 84 ? -12.945 1.205 8.162 1.00 89.19 84 SER A N 1
ATOM 638 C CA . SER A 1 84 ? -12.862 1.909 6.879 1.00 89.19 84 SER A CA 1
ATOM 639 C C . SER A 1 84 ? -11.437 2.380 6.587 1.00 89.19 84 SER A C 1
ATOM 641 O O . SER A 1 84 ? -10.942 2.158 5.489 1.00 89.19 84 SER A O 1
ATOM 643 N N . GLU A 1 85 ? -10.754 2.971 7.568 1.00 90.44 85 GLU A N 1
ATOM 644 C CA . GLU A 1 85 ? -9.362 3.423 7.417 1.00 90.44 85 GLU A CA 1
ATOM 645 C C . GLU A 1 85 ? -8.412 2.250 7.129 1.00 90.44 85 GLU A C 1
ATOM 647 O O . GLU A 1 85 ? -7.543 2.340 6.264 1.00 90.44 85 GLU A O 1
ATOM 652 N N . LEU A 1 86 ? -8.600 1.107 7.801 1.00 89.94 86 LEU A N 1
ATOM 653 C CA . LEU A 1 86 ? -7.813 -0.101 7.533 1.00 89.94 86 LEU A CA 1
ATOM 654 C C . LEU A 1 86 ? -8.074 -0.669 6.130 1.00 89.94 86 LEU A C 1
ATOM 656 O O . LEU A 1 86 ? -7.134 -1.102 5.467 1.00 89.94 86 LEU A O 1
ATOM 660 N N . GLU A 1 87 ? -9.329 -0.668 5.673 1.00 91.00 87 GLU A N 1
ATOM 661 C CA . GLU A 1 87 ? -9.696 -1.088 4.314 1.00 91.00 87 GLU A CA 1
ATOM 662 C C . GLU A 1 87 ? -9.082 -0.159 3.254 1.00 91.00 87 GLU A C 1
ATOM 664 O O . GLU A 1 87 ? -8.496 -0.637 2.283 1.00 91.00 87 GLU A O 1
ATOM 669 N N . GLN A 1 88 ? -9.142 1.158 3.463 1.00 92.06 88 GLN A N 1
ATOM 670 C CA . GLN A 1 88 ? -8.538 2.151 2.571 1.00 92.06 88 GLN A CA 1
ATOM 671 C C . GLN A 1 88 ? -7.014 2.025 2.517 1.00 92.06 88 GLN A C 1
ATOM 673 O O . GLN A 1 88 ? -6.433 2.041 1.432 1.00 92.06 88 GLN A O 1
ATOM 678 N N . ALA A 1 89 ? -6.360 1.841 3.665 1.00 90.06 89 ALA A N 1
ATOM 679 C CA . ALA A 1 89 ? -4.919 1.625 3.723 1.00 90.06 89 ALA A CA 1
ATOM 680 C C . ALA A 1 89 ? -4.502 0.338 2.989 1.00 90.06 89 ALA A C 1
ATOM 682 O O . ALA A 1 89 ? -3.473 0.322 2.312 1.00 90.06 89 ALA A O 1
ATOM 683 N N . ALA A 1 90 ? -5.299 -0.732 3.091 1.00 89.38 90 ALA A N 1
ATOM 684 C CA . ALA A 1 90 ? -5.010 -1.998 2.419 1.00 89.38 90 ALA A CA 1
ATOM 685 C C . ALA A 1 90 ? -5.162 -1.870 0.899 1.00 89.38 90 ALA A C 1
ATOM 687 O O . ALA A 1 90 ? -4.316 -2.368 0.158 1.00 89.38 90 ALA A O 1
ATOM 688 N N . ALA A 1 91 ? -6.190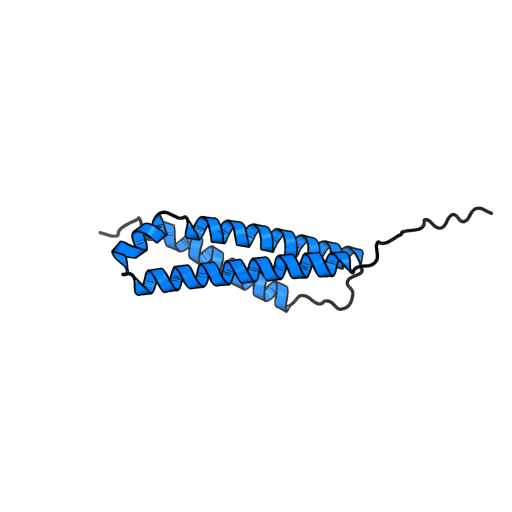 -1.149 0.440 1.00 91.44 91 ALA A N 1
ATOM 689 C CA . ALA A 1 91 ? -6.372 -0.834 -0.974 1.00 91.44 91 ALA A CA 1
ATOM 690 C C . ALA A 1 91 ? -5.203 -0.000 -1.526 1.00 91.44 91 ALA A C 1
ATOM 692 O O . ALA A 1 91 ? -4.637 -0.351 -2.554 1.00 91.44 91 ALA A O 1
ATOM 693 N N . ALA A 1 92 ? -4.767 1.036 -0.804 1.00 92.19 92 ALA A N 1
ATOM 694 C CA . ALA A 1 92 ? -3.629 1.857 -1.219 1.00 92.19 92 ALA A CA 1
ATOM 695 C C . ALA A 1 92 ? -2.313 1.059 -1.292 1.00 92.19 92 ALA A C 1
ATOM 697 O O . ALA A 1 92 ? -1.508 1.258 -2.204 1.00 92.19 92 ALA A O 1
ATOM 698 N N . ALA A 1 93 ? -2.088 0.137 -0.350 1.00 91.75 93 ALA A N 1
ATOM 699 C CA . ALA A 1 93 ? -0.939 -0.764 -0.392 1.00 91.75 93 ALA A CA 1
ATOM 700 C C . ALA A 1 93 ? -1.001 -1.693 -1.617 1.00 91.75 93 ALA A C 1
ATOM 702 O O . ALA A 1 93 ? -0.001 -1.877 -2.308 1.00 91.75 93 ALA A O 1
ATOM 703 N N . GLU A 1 94 ? -2.172 -2.241 -1.926 1.00 93.62 94 GLU A N 1
ATOM 704 C CA . GLU A 1 94 ? -2.372 -3.084 -3.103 1.00 93.62 94 GLU A CA 1
ATOM 705 C C . GLU A 1 94 ? -2.160 -2.318 -4.419 1.00 93.62 94 GLU A C 1
ATOM 707 O O . GLU A 1 94 ? -1.442 -2.798 -5.298 1.00 93.62 94 GLU A O 1
ATOM 712 N N . ASP A 1 95 ? -2.687 -1.098 -4.534 1.00 94.81 95 ASP A N 1
ATOM 713 C CA . ASP A 1 95 ? -2.480 -0.233 -5.701 1.00 94.81 95 ASP A CA 1
ATOM 714 C C . ASP A 1 95 ? -0.992 0.067 -5.920 1.00 94.81 95 ASP A C 1
ATOM 716 O O . ASP A 1 95 ? -0.490 0.009 -7.049 1.00 94.81 95 ASP A O 1
ATOM 720 N N . LEU A 1 96 ? -0.251 0.326 -4.836 1.00 90.69 96 LEU A N 1
ATOM 721 C CA . LEU A 1 96 ? 1.197 0.514 -4.884 1.00 90.69 96 LEU A CA 1
ATOM 722 C C . LEU A 1 96 ? 1.913 -0.746 -5.384 1.00 90.69 96 LEU A C 1
ATOM 724 O O . LEU A 1 96 ? 2.810 -0.646 -6.223 1.00 90.69 96 LEU A O 1
ATOM 728 N N . ARG A 1 97 ? 1.511 -1.929 -4.901 1.00 94.50 97 ARG A N 1
ATOM 729 C CA . ARG A 1 97 ? 2.058 -3.223 -5.336 1.00 94.50 97 ARG A CA 1
ATOM 730 C C . ARG A 1 97 ? 1.848 -3.429 -6.836 1.00 94.50 97 ARG A C 1
ATOM 732 O O . ARG A 1 97 ? 2.812 -3.683 -7.553 1.00 94.50 97 ARG A O 1
ATOM 739 N N . VAL A 1 98 ? 0.611 -3.277 -7.311 1.00 93.69 98 VAL A N 1
ATOM 740 C CA . VAL A 1 98 ? 0.236 -3.449 -8.726 1.00 93.69 98 VAL A CA 1
ATOM 741 C C . VAL A 1 98 ? 0.971 -2.449 -9.617 1.00 93.69 98 VAL A C 1
ATOM 743 O O . VAL A 1 98 ? 1.477 -2.815 -10.683 1.00 93.69 98 VAL A O 1
ATOM 746 N N . THR A 1 99 ? 1.084 -1.197 -9.171 1.00 91.19 99 THR A N 1
ATOM 747 C CA . THR A 1 99 ? 1.821 -0.152 -9.890 1.00 91.19 99 THR A CA 1
ATOM 748 C C . THR A 1 99 ? 3.305 -0.498 -9.987 1.00 91.19 99 THR A C 1
ATOM 750 O O . THR A 1 99 ? 3.879 -0.440 -11.074 1.00 91.19 99 THR A O 1
ATOM 753 N N . ALA A 1 100 ? 3.928 -0.917 -8.882 1.00 89.75 100 ALA A N 1
ATOM 754 C CA . ALA A 1 100 ? 5.341 -1.278 -8.858 1.00 89.75 100 ALA A CA 1
ATOM 755 C C . ALA A 1 100 ? 5.650 -2.508 -9.730 1.00 89.75 100 ALA A C 1
ATOM 757 O O . ALA A 1 100 ? 6.638 -2.506 -10.468 1.00 89.75 100 ALA A O 1
ATOM 758 N N . GLU A 1 101 ? 4.790 -3.530 -9.708 1.00 90.75 101 GLU A N 1
ATOM 759 C CA . GLU A 1 101 ? 4.897 -4.706 -10.581 1.00 90.75 101 GLU A CA 1
ATOM 760 C C . GLU A 1 101 ? 4.777 -4.330 -12.059 1.00 90.75 101 GLU A C 1
ATOM 762 O O . GLU A 1 101 ? 5.598 -4.756 -12.876 1.00 90.75 101 GLU A O 1
ATOM 767 N N . SER A 1 102 ? 3.799 -3.483 -12.391 1.00 90.56 102 SER A N 1
ATOM 768 C CA . SER A 1 102 ? 3.578 -3.006 -13.758 1.00 90.56 102 SER A CA 1
ATOM 769 C C . SER A 1 102 ? 4.787 -2.229 -14.275 1.00 90.56 102 SER A C 1
ATOM 771 O O . SER A 1 102 ? 5.291 -2.525 -15.356 1.00 90.56 102 SER A O 1
ATOM 773 N N . LEU A 1 103 ? 5.313 -1.289 -13.483 1.00 87.69 103 LEU A N 1
ATOM 774 C CA . LEU A 1 103 ? 6.513 -0.526 -13.833 1.00 87.69 103 LEU A CA 1
ATOM 775 C C . LEU A 1 103 ? 7.738 -1.432 -13.995 1.00 87.69 103 LEU A C 1
ATOM 777 O O . LEU A 1 103 ? 8.502 -1.259 -14.940 1.00 87.69 103 LEU A O 1
ATOM 781 N N . CYS A 1 104 ? 7.905 -2.439 -13.134 1.00 86.81 104 CYS A N 1
ATOM 782 C CA . CYS A 1 104 ? 9.017 -3.385 -13.223 1.00 86.81 104 CYS A CA 1
ATOM 783 C C . CYS A 1 104 ? 8.985 -4.183 -14.539 1.00 86.81 104 CYS A C 1
ATOM 785 O O . CYS A 1 104 ? 10.033 -4.405 -15.153 1.00 86.81 104 CYS A O 1
ATOM 787 N N . GLY A 1 105 ? 7.787 -4.555 -15.004 1.00 83.50 105 GLY A N 1
ATOM 788 C CA . GLY A 1 105 ? 7.569 -5.219 -16.291 1.00 83.50 105 GLY A CA 1
ATOM 789 C C . GLY A 1 105 ? 7.865 -4.345 -17.515 1.00 83.50 105 GLY A C 1
ATOM 790 O O . GLY A 1 105 ? 8.142 -4.882 -18.585 1.00 83.50 105 GLY A O 1
ATOM 791 N N . LEU A 1 106 ? 7.851 -3.018 -17.362 1.00 87.12 106 LEU A N 1
ATOM 792 C CA . LEU A 1 106 ? 8.176 -2.064 -18.428 1.00 87.12 106 LEU A CA 1
ATOM 793 C C . LEU A 1 106 ? 9.680 -1.771 -18.540 1.00 87.12 106 LEU A C 1
ATOM 795 O O . LEU A 1 106 ? 10.113 -1.192 -19.538 1.00 87.12 106 LEU A O 1
ATOM 799 N N . LEU A 1 107 ? 10.492 -2.158 -17.549 1.00 82.75 107 LEU A N 1
ATOM 800 C CA . LEU A 1 107 ? 11.928 -1.881 -17.571 1.00 82.75 107 LEU A CA 1
ATOM 801 C C . LEU A 1 107 ? 12.677 -2.801 -18.553 1.00 82.75 107 LEU A C 1
ATOM 803 O O . LEU A 1 107 ? 12.390 -4.002 -18.603 1.00 82.75 107 LEU A O 1
ATOM 807 N N . PRO A 1 108 ? 13.697 -2.298 -19.279 1.00 78.44 108 PRO A N 1
ATOM 808 C CA . PRO A 1 108 ? 14.485 -3.097 -20.220 1.00 78.44 108 PRO A CA 1
ATOM 809 C C . PRO A 1 108 ? 15.247 -4.194 -19.486 1.00 78.44 108 PRO A C 1
ATOM 811 O O . PRO A 1 108 ? 15.937 -3.912 -18.507 1.00 78.44 108 PRO A O 1
ATOM 814 N N . LEU A 1 109 ? 15.086 -5.470 -19.857 1.00 72.81 109 LEU A N 1
ATOM 815 C CA . LEU A 1 109 ? 15.911 -6.558 -19.305 1.00 72.81 109 LEU A CA 1
ATOM 816 C C . LEU A 1 109 ? 17.358 -6.230 -19.659 1.00 72.81 109 LEU A C 1
ATOM 818 O O . LEU A 1 109 ? 17.665 -6.128 -20.843 1.00 72.81 109 LEU A O 1
ATOM 822 N N . ASP A 1 110 ? 18.212 -6.005 -18.660 1.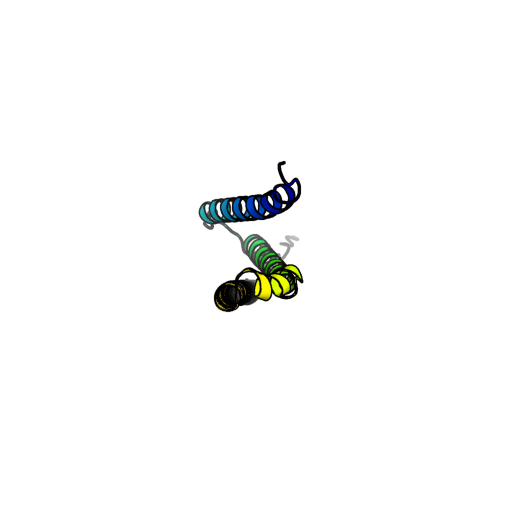00 59.62 110 ASP A N 1
ATOM 823 C CA . ASP A 1 110 ? 19.625 -5.731 -18.908 1.00 59.62 110 ASP A CA 1
ATOM 824 C C . ASP A 1 110 ? 20.236 -6.978 -19.552 1.00 59.62 110 ASP A C 1
ATOM 826 O O . ASP A 1 110 ? 20.643 -7.930 -18.884 1.00 59.62 110 ASP A O 1
ATOM 830 N N . VAL A 1 111 ? 20.256 -7.006 -20.884 1.00 50.66 111 VAL A N 1
ATOM 831 C CA . VAL A 1 111 ? 21.059 -7.946 -21.652 1.00 50.66 111 VAL A CA 1
ATOM 832 C C . VAL A 1 111 ? 22.476 -7.402 -21.586 1.00 50.66 111 VAL A C 1
ATOM 834 O O . VAL A 1 111 ? 22.950 -6.719 -22.492 1.00 50.66 111 VAL A O 1
ATOM 837 N N . SER A 1 112 ? 23.160 -7.688 -20.483 1.00 49.31 112 SER A N 1
ATOM 838 C CA . SER A 1 112 ? 24.609 -7.562 -20.404 1.00 49.31 112 SER A CA 1
ATOM 839 C C . SER A 1 112 ? 25.215 -8.535 -21.416 1.00 49.31 112 SER A C 1
ATOM 841 O O . SER A 1 112 ? 25.498 -9.687 -21.093 1.00 49.31 112 SER A O 1
ATOM 843 N N . VAL A 1 113 ? 25.373 -8.110 -22.671 1.00 47.75 113 VAL A N 1
ATOM 844 C CA . VAL A 1 113 ? 26.182 -8.841 -23.649 1.00 47.75 113 VAL A CA 1
ATOM 845 C C . VAL A 1 113 ? 27.633 -8.702 -23.187 1.00 47.75 113 VAL A C 1
ATOM 847 O O . VAL A 1 113 ? 28.150 -7.582 -23.181 1.00 47.75 113 VAL A O 1
ATOM 850 N N . PRO A 1 114 ? 28.334 -9.785 -22.800 1.00 46.22 114 PRO A N 1
ATOM 851 C CA . PRO A 1 114 ? 29.762 -9.680 -22.574 1.00 46.22 114 PRO A CA 1
ATOM 852 C C . PRO A 1 114 ? 30.397 -9.358 -23.924 1.00 46.22 114 PRO A C 1
ATOM 854 O O . PRO A 1 114 ? 30.263 -10.125 -24.881 1.00 46.22 114 PRO A O 1
ATOM 857 N N . ALA A 1 115 ? 31.079 -8.217 -24.012 1.00 48.81 115 ALA A N 1
ATOM 858 C CA . ALA A 1 115 ? 31.897 -7.880 -25.162 1.00 48.81 115 ALA A CA 1
ATOM 859 C C . ALA A 1 115 ? 33.018 -8.923 -25.283 1.00 48.81 115 ALA A C 1
ATOM 861 O O . ALA A 1 115 ? 34.106 -8.771 -24.731 1.00 48.81 115 ALA A O 1
ATOM 862 N N . ARG A 1 116 ? 32.754 -10.011 -26.012 1.00 54.38 116 ARG A N 1
ATOM 863 C CA . ARG A 1 116 ? 33.800 -10.870 -26.557 1.00 54.38 116 ARG A CA 1
ATOM 864 C C . ARG A 1 116 ? 34.558 -10.041 -27.586 1.00 54.38 116 ARG A C 1
ATOM 866 O O . ARG A 1 116 ? 34.200 -10.026 -28.758 1.00 54.38 116 ARG A O 1
ATOM 873 N N . ARG A 1 117 ? 35.613 -9.354 -27.155 1.00 52.38 117 ARG A N 1
ATOM 874 C CA . ARG A 1 117 ? 36.708 -9.002 -28.057 1.00 52.38 117 ARG A CA 1
ATOM 875 C C . ARG A 1 117 ? 37.678 -10.176 -28.067 1.00 52.38 117 ARG A C 1
ATOM 877 O O . ARG A 1 117 ? 38.558 -10.274 -27.222 1.00 52.38 117 ARG A O 1
ATOM 884 N N . GLY A 1 118 ? 37.420 -11.109 -28.978 1.00 60.91 118 GLY A N 1
ATOM 885 C CA . GLY A 1 118 ? 38.458 -11.959 -29.547 1.00 60.91 118 GLY A CA 1
ATOM 886 C C . GLY A 1 118 ? 38.986 -11.292 -30.815 1.00 60.91 118 GLY A C 1
ATOM 887 O O . GLY A 1 118 ? 38.200 -10.672 -31.535 1.00 60.91 118 GLY A O 1
ATOM 888 N N . GLY A 1 119 ? 40.288 -11.429 -31.059 1.00 41.75 119 GLY A N 1
ATOM 889 C CA . GLY A 1 119 ? 40.989 -10.937 -32.245 1.00 41.75 119 GLY A CA 1
ATOM 890 C C . GLY A 1 119 ? 42.244 -10.180 -31.873 1.00 41.75 119 GLY A C 1
ATOM 891 O O . GLY A 1 119 ? 42.169 -8.935 -31.888 1.00 41.75 119 GLY A O 1
#

Sequence (119 aa):
MTHPGLQSRAVPARRIITLAGQLSDELSDFDTHELCAAELRGLLRGMTGTASALTRILDQLRECAMLSRLEHEVGLPAYQTVRSELEQAAAAAEDLRVTAESLCGLLPLDVSVPARRGG

Foldseek 3Di:
DDDPPPVVVVVVVVVVVVVVVVVVVVVVPDDPPDDDLVNLLVVLVVLLVVLVVLLVVLVVVLVDVVLVVCCVVVHDPVSVVVNVVSVVSNVVSVVSNVVSVVVNVVGDDPPPDPPPPDD

Radius of gyration: 21.38 Å; chains: 1; bounding box: 61×25×74 Å